Protein AF-A0A9D4IA12-F1 (afdb_monomer)

Radius of gyration: 14.04 Å; Cα contacts (8 Å, |Δi|>4): 51; chains: 1; bounding box: 37×28×30 Å

Organism: Dreissena polymorpha (NCBI:txid45954)

Nearest PDB structures (foldseek):
  7kdc-assembly2_D  TM=3.324E-01  e=2.545E+00  Mus musculus
  5n8n-assembly1_A  TM=3.720E-01  e=3.811E+00  Pseudomonas aeruginosa
  7ane-assembly1_D  TM=4.523E-01  e=4.076E+00  Leishmania major
  5j7r-assembly3_B  TM=2.652E-01  e=6.104E+00  Clostridium perfringens

Sequence (53 aa):
MFIYRVFGLVARKQGSLSDNTCHLFCELDHTHPAGAIVNFLTNVIMGQSKVKS

Secondary structure (DSSP, 8-state):
-----EEEEEEEPTT-SS-EEEEEEE---TTS-HHHHHHHHHHHHS-------

Mean predicted aligned error: 8.31 Å

pLDDT: mean 77.85, std 13.84, range [40.81, 93.69]

Foldseek 3Di:
DDDWDKDWDWDADPPDPPDIDIDIDIDPDPVCDPVNVVVCCCCVVVVDPPPDD

Structure (mmCIF, N/CA/C/O backbone):
data_AF-A0A9D4IA12-F1
#
_entry.id   AF-A0A9D4IA12-F1
#
lo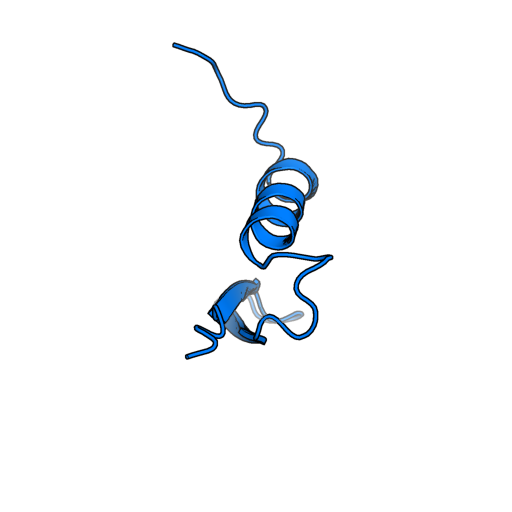op_
_atom_site.group_PDB
_atom_site.id
_atom_site.type_symbol
_atom_site.label_atom_id
_atom_site.label_alt_id
_atom_site.label_comp_id
_atom_site.label_asym_id
_atom_site.label_entity_id
_atom_site.label_seq_id
_atom_site.pdbx_PDB_ins_code
_atom_site.Cartn_x
_atom_site.Cartn_y
_atom_site.Cartn_z
_atom_site.occupancy
_atom_site.B_iso_or_equiv
_atom_site.auth_seq_id
_atom_site.auth_comp_id
_atom_site.auth_asym_id
_atom_site.auth_atom_id
_atom_site.pdbx_PDB_model_num
ATOM 1 N N . MET A 1 1 ? 11.525 -17.378 -14.176 1.00 47.97 1 MET A N 1
ATOM 2 C CA . MET A 1 1 ? 10.413 -17.459 -13.205 1.00 47.97 1 MET A CA 1
ATOM 3 C C . MET A 1 1 ? 10.234 -16.073 -12.613 1.00 47.97 1 MET A C 1
ATOM 5 O O . MET A 1 1 ? 11.035 -15.678 -11.778 1.00 47.97 1 MET A O 1
ATOM 9 N N . PHE A 1 2 ? 9.295 -15.286 -13.141 1.00 56.84 2 PHE A N 1
ATOM 10 C CA . PHE A 1 2 ? 9.053 -13.926 -12.653 1.00 56.84 2 PHE A CA 1
ATOM 11 C C . PHE A 1 2 ? 8.262 -14.017 -11.346 1.00 56.84 2 PHE A C 1
ATOM 13 O O . PHE A 1 2 ? 7.153 -14.547 -11.328 1.00 56.84 2 PHE A O 1
ATOM 20 N N . ILE A 1 3 ? 8.864 -13.582 -10.239 1.00 62.59 3 ILE A N 1
ATOM 21 C CA . ILE A 1 3 ? 8.177 -13.475 -8.950 1.00 62.59 3 ILE A CA 1
ATOM 22 C C . ILE A 1 3 ? 7.474 -12.120 -8.951 1.00 62.59 3 ILE A C 1
ATOM 24 O O . ILE A 1 3 ? 8.108 -11.100 -8.695 1.00 62.59 3 ILE A O 1
ATOM 28 N N . TYR A 1 4 ? 6.178 -12.105 -9.251 1.00 69.69 4 TYR A N 1
ATOM 29 C CA . TYR A 1 4 ? 5.368 -10.897 -9.118 1.00 69.69 4 TYR A CA 1
ATOM 30 C C . TYR A 1 4 ? 5.140 -10.609 -7.633 1.00 69.69 4 TYR A C 1
ATOM 32 O O . TYR A 1 4 ? 4.518 -11.400 -6.922 1.00 69.69 4 TYR A O 1
ATOM 40 N N . ARG A 1 5 ? 5.683 -9.492 -7.142 1.00 81.69 5 ARG A N 1
ATOM 41 C CA . ARG A 1 5 ? 5.497 -9.062 -5.753 1.00 81.69 5 ARG A CA 1
ATOM 42 C C . ARG A 1 5 ? 4.148 -8.369 -5.612 1.00 81.69 5 ARG A C 1
ATOM 44 O O . ARG A 1 5 ? 3.814 -7.480 -6.390 1.00 81.69 5 ARG A O 1
ATOM 51 N N . VAL A 1 6 ? 3.381 -8.777 -4.610 1.00 86.25 6 VAL A N 1
ATOM 52 C CA . VAL A 1 6 ? 2.101 -8.154 -4.255 1.00 86.25 6 VAL A CA 1
ATOM 53 C C . VAL A 1 6 ? 2.328 -7.238 -3.060 1.00 86.25 6 VAL A C 1
ATOM 55 O O . VAL A 1 6 ? 3.052 -7.592 -2.129 1.00 86.25 6 VAL A O 1
ATOM 58 N N . PHE A 1 7 ? 1.716 -6.062 -3.080 1.00 87.88 7 PHE A N 1
ATOM 59 C CA . PHE A 1 7 ? 1.713 -5.118 -1.967 1.00 87.88 7 PHE A CA 1
ATOM 60 C C . PHE A 1 7 ? 0.318 -4.524 -1.792 1.00 87.88 7 PHE A C 1
ATOM 62 O O . PHE A 1 7 ? -0.518 -4.596 -2.688 1.00 87.88 7 PHE A O 1
ATOM 69 N N . GLY A 1 8 ? 0.041 -3.943 -0.631 1.00 88.75 8 GLY A N 1
ATOM 70 C CA . GLY A 1 8 ? -1.266 -3.362 -0.371 1.00 88.75 8 GLY A CA 1
ATOM 71 C C . GLY A 1 8 ? -1.244 -2.311 0.720 1.00 88.75 8 GLY A C 1
ATOM 72 O O . GLY A 1 8 ? -0.305 -2.233 1.510 1.00 88.75 8 GLY A O 1
ATOM 73 N N . LEU A 1 9 ? -2.296 -1.502 0.738 1.00 89.06 9 LEU A N 1
ATOM 74 C CA . LEU A 1 9 ? -2.546 -0.479 1.745 1.00 89.06 9 LEU A CA 1
ATOM 75 C C . LEU A 1 9 ? -3.922 -0.696 2.363 1.00 89.06 9 LEU A C 1
ATOM 77 O O . LEU A 1 9 ? -4.848 -1.168 1.703 1.00 89.06 9 LEU A O 1
ATOM 81 N N . VAL A 1 10 ? -4.047 -0.344 3.635 1.00 90.00 10 VAL A N 1
ATOM 82 C CA . VAL A 1 10 ? -5.324 -0.339 4.343 1.00 90.00 10 VAL A CA 1
ATOM 83 C C . VAL A 1 10 ? -5.642 1.105 4.674 1.00 90.00 10 VAL A C 1
ATOM 85 O O . VAL A 1 10 ? -4.839 1.790 5.304 1.00 90.00 10 VAL A O 1
ATOM 88 N N . ALA A 1 11 ? -6.799 1.573 4.225 1.00 89.31 11 ALA A N 1
ATOM 89 C CA . ALA A 1 11 ? -7.256 2.932 4.456 1.00 89.31 11 ALA A CA 1
ATOM 90 C C . ALA A 1 11 ? -8.646 2.915 5.082 1.00 89.31 11 ALA A C 1
ATOM 92 O O . ALA A 1 11 ? -9.478 2.067 4.757 1.00 89.31 11 ALA A O 1
ATOM 93 N N . ARG A 1 12 ? -8.916 3.880 5.961 1.00 91.06 12 ARG A N 1
ATOM 94 C CA . ARG A 1 12 ? -10.263 4.068 6.495 1.00 91.06 12 ARG A CA 1
ATOM 95 C C . ARG A 1 12 ? -11.194 4.521 5.375 1.00 91.06 12 ARG A C 1
ATOM 97 O O . ARG A 1 12 ? -10.872 5.453 4.636 1.00 91.06 12 ARG A O 1
ATOM 104 N N . LYS A 1 13 ? -12.352 3.875 5.254 1.00 91.31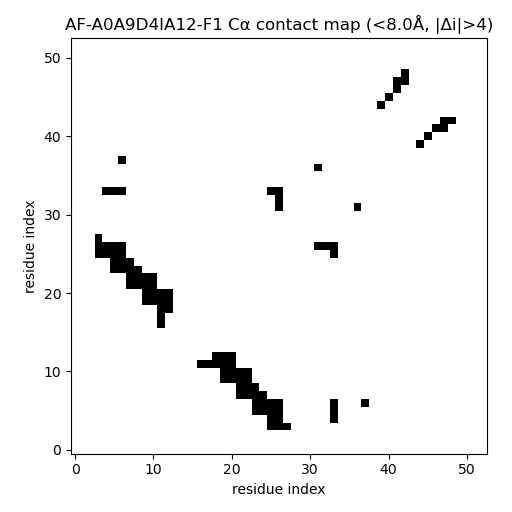 13 LYS A N 1
ATOM 105 C CA . LYS A 1 13 ? -13.354 4.222 4.247 1.00 91.31 13 LYS A CA 1
ATOM 106 C C . LYS A 1 13 ? -13.891 5.625 4.535 1.00 91.31 13 LYS A C 1
ATOM 108 O O . LYS A 1 13 ? -14.311 5.918 5.653 1.00 91.31 13 LYS A O 1
ATOM 113 N N . GLN A 1 14 ? -13.885 6.498 3.529 1.00 86.81 14 GLN A N 1
ATOM 114 C CA . GLN A 1 14 ? -14.387 7.863 3.684 1.00 86.81 14 GLN A CA 1
ATOM 115 C C . GLN A 1 14 ? -15.856 7.842 4.136 1.00 86.81 14 GLN A C 1
ATOM 117 O O . GLN A 1 14 ? -16.673 7.113 3.577 1.00 86.81 14 GLN A O 1
ATOM 122 N N . GLY A 1 15 ? -16.177 8.624 5.167 1.00 87.25 15 GLY A N 1
ATOM 123 C CA . GLY A 1 15 ? -17.520 8.666 5.754 1.00 87.25 15 GLY A CA 1
ATOM 124 C C . GLY A 1 15 ? -17.830 7.540 6.748 1.00 87.25 15 GLY A C 1
ATOM 125 O O . GLY A 1 15 ? -18.910 7.557 7.328 1.00 87.25 15 GLY A O 1
ATOM 126 N N . SER A 1 16 ? -16.903 6.605 6.994 1.00 84.00 16 SER A N 1
ATOM 127 C CA . SER A 1 16 ? -17.021 5.610 8.064 1.00 84.00 16 SER A CA 1
ATOM 128 C C . SER A 1 16 ? -16.006 5.865 9.178 1.00 84.00 16 SER A C 1
ATOM 130 O O . SER A 1 16 ? -14.851 6.217 8.930 1.00 84.00 16 SER A O 1
ATOM 132 N N . LEU A 1 17 ? -16.440 5.694 10.430 1.00 84.56 17 LEU A N 1
ATOM 133 C CA . LEU A 1 17 ? -15.572 5.832 11.602 1.00 84.56 17 LEU A CA 1
ATOM 134 C C . LEU A 1 17 ? -14.815 4.539 11.923 1.00 84.56 17 LEU A C 1
ATOM 136 O O . LEU A 1 17 ? -13.722 4.627 12.484 1.00 84.56 17 LEU A O 1
ATOM 140 N N . SER A 1 18 ? -15.360 3.385 11.529 1.00 91.69 18 SER A N 1
ATOM 141 C CA . SER A 1 18 ? -14.863 2.051 11.891 1.00 91.69 18 SER A CA 1
ATOM 142 C C . SER A 1 18 ? -14.496 1.163 10.702 1.00 91.69 18 SER A C 1
ATOM 144 O O . SER A 1 18 ? -13.746 0.206 10.888 1.00 91.69 18 SER A O 1
ATOM 146 N N . ASP A 1 19 ? -14.990 1.451 9.494 1.00 93.25 19 ASP A N 1
ATOM 147 C CA . ASP A 1 19 ? -14.743 0.581 8.342 1.00 93.25 19 ASP A CA 1
ATOM 148 C C . ASP A 1 19 ? -13.419 0.907 7.661 1.00 93.25 19 ASP A C 1
ATOM 150 O O . ASP A 1 19 ? -13.110 2.064 7.362 1.00 93.25 19 ASP A O 1
ATOM 154 N N . ASN A 1 20 ? -12.675 -0.142 7.330 1.00 93.50 20 ASN A N 1
ATOM 155 C CA . ASN A 1 20 ? -11.436 -0.054 6.574 1.00 93.50 20 ASN A CA 1
ATOM 156 C C . ASN A 1 20 ? -11.575 -0.794 5.242 1.00 93.50 20 ASN A C 1
ATOM 158 O O . ASN A 1 20 ? -12.269 -1.806 5.150 1.00 93.50 20 ASN A O 1
ATOM 162 N N . THR A 1 21 ? -10.872 -0.306 4.226 1.00 93.69 21 THR A N 1
ATOM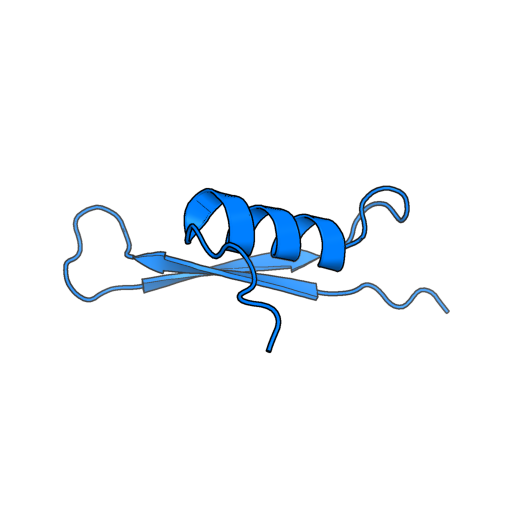 163 C CA . THR A 1 21 ? -10.769 -0.934 2.910 1.00 93.69 21 THR A CA 1
ATOM 164 C C . THR A 1 21 ? -9.314 -1.307 2.650 1.00 93.69 21 THR A C 1
ATOM 166 O O . THR A 1 21 ? -8.412 -0.486 2.825 1.00 93.69 21 THR A O 1
ATOM 169 N N . CYS A 1 22 ? -9.089 -2.539 2.198 1.00 93.25 22 CYS A N 1
ATOM 170 C CA . CYS A 1 22 ? -7.782 -3.021 1.760 1.00 93.25 22 CYS A CA 1
ATOM 171 C C . CYS A 1 22 ? -7.659 -2.867 0.240 1.00 93.25 22 CYS A C 1
ATOM 173 O O . CYS A 1 22 ? -8.496 -3.382 -0.500 1.00 93.25 22 CYS A O 1
ATOM 175 N N . HIS A 1 23 ? -6.631 -2.168 -0.233 1.00 90.44 23 HIS A N 1
ATOM 176 C CA . HIS A 1 23 ? -6.334 -2.002 -1.655 1.00 90.44 23 HIS A CA 1
ATOM 177 C C . HIS A 1 23 ? -5.074 -2.815 -1.963 1.00 90.44 23 HIS A C 1
ATOM 179 O O . HIS A 1 23 ? -4.014 -2.537 -1.401 1.00 90.44 23 HIS A O 1
ATOM 185 N N . LEU A 1 24 ? -5.199 -3.834 -2.814 1.00 90.81 24 LEU A N 1
ATOM 186 C CA . LEU A 1 24 ? -4.109 -4.734 -3.194 1.00 90.81 24 LEU A CA 1
ATOM 187 C C . LEU A 1 24 ? -3.620 -4.406 -4.606 1.00 90.81 24 LEU A C 1
ATOM 189 O O . LEU A 1 24 ? -4.419 -4.130 -5.498 1.00 90.81 24 LEU A O 1
ATOM 193 N N . PHE A 1 25 ? -2.309 -4.480 -4.804 1.00 88.19 25 PHE A N 1
ATOM 194 C CA . PHE A 1 25 ? -1.615 -4.155 -6.043 1.00 88.19 25 PHE A CA 1
ATOM 195 C C . PHE A 1 25 ? -0.559 -5.220 -6.341 1.00 88.19 25 PHE A C 1
ATOM 197 O O . PHE A 1 25 ? 0.033 -5.800 -5.429 1.00 88.19 25 PHE A O 1
ATOM 204 N N . CYS A 1 26 ? -0.288 -5.459 -7.619 1.00 87.12 26 CYS A N 1
ATOM 205 C CA . CYS A 1 26 ? 0.826 -6.285 -8.068 1.00 87.12 26 CYS A CA 1
ATOM 206 C C . CYS A 1 26 ? 1.885 -5.422 -8.760 1.00 87.12 26 CYS A C 1
ATOM 208 O O . CYS A 1 26 ? 1.582 -4.405 -9.383 1.00 87.12 26 CYS A O 1
ATOM 210 N N . GLU A 1 27 ? 3.141 -5.831 -8.635 1.00 84.12 27 GLU A N 1
ATOM 211 C CA . GLU A 1 27 ? 4.251 -5.251 -9.383 1.00 84.12 27 GLU A CA 1
ATOM 212 C C . GLU A 1 27 ? 4.042 -5.502 -10.885 1.00 84.12 27 GLU A C 1
ATOM 214 O O . GLU A 1 27 ? 4.033 -6.650 -11.325 1.00 84.12 27 GLU A O 1
ATOM 219 N N . LEU A 1 28 ? 3.822 -4.432 -11.656 1.00 80.12 28 LEU A N 1
ATOM 220 C CA . LEU A 1 28 ? 3.580 -4.499 -13.104 1.00 80.12 28 LEU A CA 1
ATOM 221 C C . LEU A 1 28 ? 4.863 -4.289 -13.922 1.00 80.12 28 LEU A C 1
ATOM 223 O O . LEU A 1 28 ? 5.028 -4.904 -14.971 1.00 80.12 28 LEU A O 1
ATOM 227 N N . ASP A 1 29 ? 5.764 -3.432 -13.438 1.00 79.31 29 ASP A 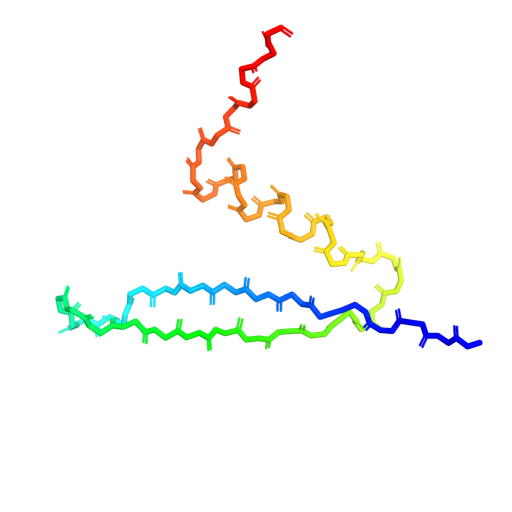N 1
ATOM 228 C CA . ASP A 1 29 ? 7.022 -3.085 -14.097 1.00 79.31 29 ASP A CA 1
ATOM 229 C C . ASP A 1 29 ? 8.186 -3.199 -13.105 1.00 79.31 29 ASP A C 1
ATOM 231 O O . ASP A 1 29 ? 8.146 -2.640 -12.008 1.00 79.31 29 ASP A O 1
ATOM 235 N N . HIS A 1 30 ? 9.246 -3.897 -13.514 1.00 72.31 30 HIS A N 1
ATOM 236 C CA . HIS A 1 30 ? 10.464 -4.081 -12.729 1.00 72.31 30 HIS A CA 1
ATOM 237 C C . HIS A 1 30 ? 11.250 -2.779 -12.507 1.00 72.31 30 HIS A C 1
ATOM 239 O O . HIS A 1 30 ? 12.091 -2.733 -11.608 1.00 72.31 30 HIS A O 1
ATOM 245 N N . THR A 1 31 ? 11.002 -1.718 -13.2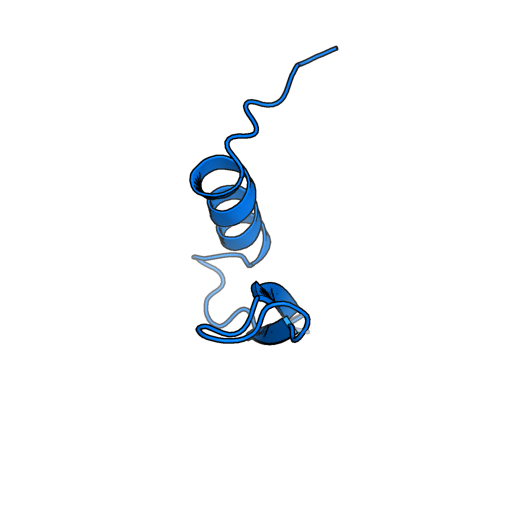87 1.00 81.00 31 THR A N 1
ATOM 246 C CA . THR A 1 31 ? 11.587 -0.391 -13.016 1.00 81.00 31 THR A CA 1
ATOM 247 C C . THR A 1 31 ? 10.998 0.254 -11.759 1.00 81.00 31 THR A C 1
ATOM 249 O O . THR A 1 31 ? 11.665 1.060 -11.107 1.00 81.00 31 THR A O 1
ATOM 252 N N . HIS A 1 32 ? 9.783 -0.147 -11.367 1.00 74.69 32 HIS A N 1
ATOM 253 C CA . HIS A 1 32 ? 9.041 0.374 -10.222 1.00 74.69 32 HIS A CA 1
ATOM 254 C C . HIS A 1 32 ? 8.722 -0.753 -9.228 1.00 74.69 32 HIS A C 1
ATOM 256 O O . HIS A 1 32 ? 7.572 -1.190 -9.116 1.00 74.69 32 HIS A O 1
ATOM 262 N N . PRO A 1 33 ? 9.727 -1.232 -8.474 1.00 81.19 33 PRO A N 1
ATOM 263 C CA . PRO A 1 33 ? 9.538 -2.354 -7.571 1.00 81.19 33 PRO A CA 1
ATOM 264 C C . PRO A 1 33 ? 8.533 -2.008 -6.472 1.00 81.19 33 PRO A C 1
ATOM 266 O O . PRO A 1 33 ? 8.551 -0.907 -5.908 1.00 81.19 33 PRO A O 1
ATOM 269 N N . ALA A 1 34 ? 7.725 -2.992 -6.077 1.00 82.12 34 ALA A N 1
ATOM 270 C CA . ALA A 1 34 ? 6.715 -2.853 -5.027 1.00 82.12 34 ALA A CA 1
ATOM 271 C C . ALA A 1 34 ? 7.280 -2.234 -3.732 1.00 82.12 34 ALA A C 1
ATOM 273 O O . ALA A 1 34 ? 6.638 -1.407 -3.086 1.00 82.12 34 ALA A O 1
ATOM 274 N N . GLY A 1 35 ? 8.523 -2.581 -3.377 1.00 80.56 35 GLY A N 1
ATOM 275 C CA . GLY A 1 35 ? 9.202 -2.051 -2.192 1.00 80.56 35 GLY A CA 1
ATOM 276 C C . GLY A 1 35 ? 9.464 -0.540 -2.236 1.00 80.56 35 GLY A C 1
ATOM 277 O O . GLY A 1 35 ? 9.379 0.115 -1.198 1.00 80.56 35 GLY A O 1
ATOM 278 N N . ALA A 1 36 ? 9.735 0.033 -3.414 1.00 82.06 36 ALA A N 1
ATOM 279 C CA . ALA A 1 36 ? 9.914 1.479 -3.563 1.00 82.06 36 ALA A CA 1
ATOM 280 C C . ALA A 1 36 ? 8.584 2.222 -3.368 1.00 82.06 36 ALA A C 1
ATOM 282 O O . ALA A 1 36 ? 8.549 3.240 -2.676 1.00 82.06 36 ALA A O 1
ATOM 283 N N . ILE A 1 37 ? 7.490 1.664 -3.898 1.00 82.12 37 I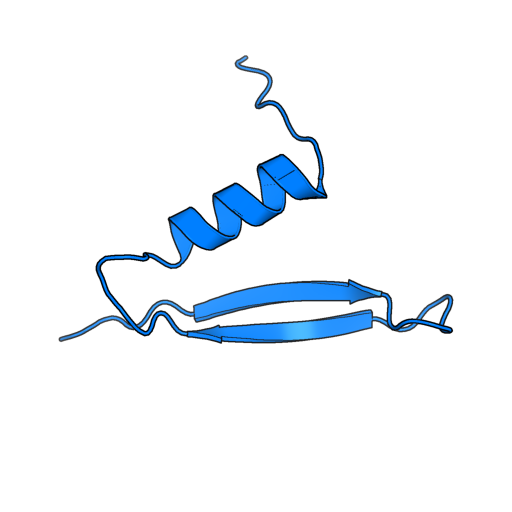LE A N 1
ATOM 284 C CA . ILE A 1 37 ? 6.134 2.209 -3.747 1.00 82.12 37 ILE A CA 1
ATOM 285 C C . ILE A 1 37 ? 5.710 2.183 -2.273 1.00 82.12 37 ILE A C 1
ATOM 287 O O . ILE A 1 37 ? 5.277 3.200 -1.737 1.00 82.12 37 ILE A O 1
ATOM 291 N N . VAL A 1 38 ? 5.902 1.056 -1.581 1.00 81.38 38 VAL A N 1
ATOM 292 C CA . VAL A 1 38 ? 5.581 0.939 -0.148 1.00 81.38 38 VAL A CA 1
ATOM 293 C C . VAL A 1 38 ? 6.423 1.903 0.689 1.00 81.38 38 VAL A C 1
ATOM 295 O O . VAL A 1 38 ? 5.886 2.588 1.5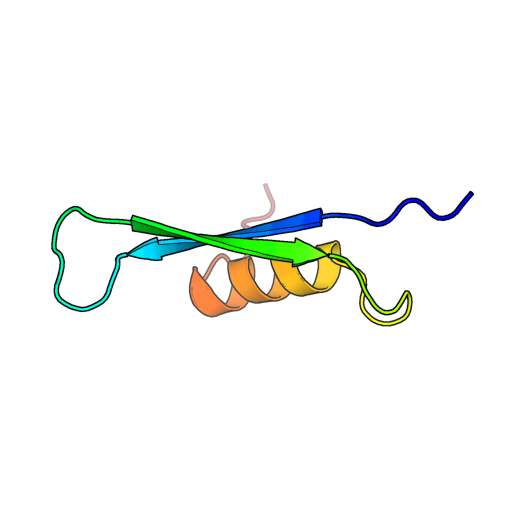53 1.00 81.38 38 VAL A O 1
ATOM 298 N N . ASN A 1 39 ? 7.727 2.015 0.421 1.00 82.69 39 ASN A N 1
ATOM 299 C CA . ASN A 1 39 ? 8.601 2.938 1.147 1.00 82.69 39 ASN A CA 1
ATOM 300 C C . ASN A 1 39 ? 8.195 4.407 0.936 1.00 82.69 39 ASN A C 1
ATOM 302 O O . ASN A 1 39 ? 8.239 5.195 1.879 1.00 82.69 39 ASN A O 1
ATOM 306 N N . PHE A 1 40 ? 7.766 4.776 -0.273 1.00 80.00 40 PHE A N 1
ATOM 307 C CA . PHE A 1 40 ? 7.206 6.099 -0.540 1.00 80.00 40 PHE A CA 1
ATOM 308 C C . PHE A 1 40 ? 5.931 6.344 0.278 1.00 80.00 40 PHE A C 1
ATOM 310 O O . PHE A 1 40 ? 5.862 7.338 0.998 1.00 80.00 40 PHE A O 1
ATOM 317 N N . LEU A 1 41 ? 4.961 5.422 0.241 1.00 80.44 41 LEU A N 1
ATOM 318 C CA . LEU A 1 41 ? 3.707 5.553 0.994 1.00 80.44 41 LEU A CA 1
ATOM 319 C C . LEU A 1 41 ? 3.963 5.662 2.505 1.00 80.44 41 LEU A C 1
ATOM 321 O O . LEU A 1 41 ? 3.438 6.565 3.151 1.00 80.44 41 LEU A O 1
ATOM 325 N N . THR A 1 42 ? 4.816 4.810 3.070 1.00 78.88 42 THR A N 1
ATOM 326 C CA . THR A 1 42 ? 5.141 4.826 4.505 1.00 78.88 42 THR A CA 1
ATOM 327 C C . THR A 1 42 ? 5.825 6.128 4.923 1.00 78.88 42 THR A C 1
ATOM 329 O O . THR A 1 42 ? 5.439 6.733 5.921 1.00 78.88 42 THR A O 1
ATOM 332 N N . ASN A 1 43 ? 6.814 6.604 4.164 1.00 74.31 43 ASN A N 1
ATOM 333 C CA . ASN A 1 43 ? 7.603 7.765 4.584 1.00 74.31 43 ASN A CA 1
ATOM 334 C C . ASN A 1 43 ? 6.892 9.098 4.306 1.00 74.31 43 ASN A C 1
ATOM 336 O O . ASN A 1 43 ? 7.058 10.040 5.075 1.00 74.31 43 ASN A O 1
ATOM 340 N N . VAL A 1 44 ? 6.097 9.185 3.234 1.00 69.44 44 VAL A N 1
ATOM 341 C CA . VAL A 1 44 ? 5.411 10.427 2.837 1.00 69.44 44 VAL A CA 1
ATOM 342 C C . VAL A 1 44 ? 4.045 10.560 3.504 1.00 69.44 44 VAL A C 1
ATOM 344 O O . VAL A 1 44 ? 3.700 11.651 3.947 1.00 69.44 44 VAL A O 1
ATOM 347 N N . ILE A 1 45 ? 3.275 9.472 3.613 1.00 71.94 45 ILE A N 1
ATOM 348 C CA . ILE A 1 45 ? 1.913 9.523 4.173 1.00 71.94 45 ILE A CA 1
ATOM 349 C C . ILE A 1 45 ? 1.932 9.356 5.694 1.00 71.94 45 ILE A C 1
ATOM 351 O O . ILE A 1 45 ? 1.167 10.027 6.380 1.00 71.94 45 ILE A O 1
ATOM 355 N N . MET A 1 46 ? 2.806 8.500 6.241 1.00 68.69 46 MET A N 1
ATOM 356 C CA . MET A 1 46 ? 2.885 8.285 7.696 1.00 68.69 46 MET A CA 1
ATOM 357 C C . MET A 1 46 ? 3.972 9.114 8.392 1.00 68.69 46 MET A C 1
ATOM 359 O O . MET A 1 46 ? 4.132 9.000 9.605 1.00 68.69 46 MET A O 1
ATOM 363 N N . GLY A 1 47 ? 4.711 9.953 7.655 1.00 61.97 47 GLY A N 1
ATOM 364 C CA . GLY A 1 47 ? 5.675 10.900 8.227 1.00 61.97 47 GLY A CA 1
ATOM 365 C C . GLY A 1 47 ? 6.823 10.251 9.008 1.00 61.97 47 GLY A C 1
ATOM 366 O O . GLY A 1 47 ? 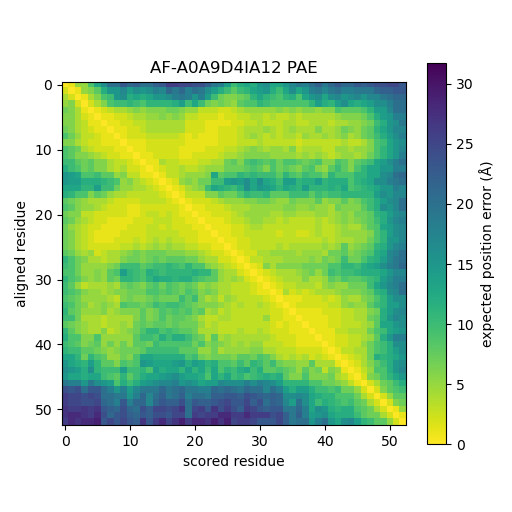7.408 10.891 9.879 1.00 61.97 47 GLY A O 1
ATOM 367 N N . GLN A 1 48 ? 7.150 8.984 8.737 1.00 55.84 48 GLN A N 1
ATOM 368 C CA . GLN A 1 48 ? 8.248 8.306 9.419 1.00 55.84 48 GLN A CA 1
ATOM 369 C C . GLN A 1 48 ? 9.591 8.680 8.783 1.00 55.84 48 GLN A C 1
ATOM 371 O O . GLN A 1 48 ? 10.073 8.036 7.852 1.00 55.84 48 GLN A O 1
ATOM 376 N N . SER A 1 49 ? 10.256 9.698 9.324 1.00 53.44 49 SER A N 1
ATOM 377 C CA . SER A 1 49 ? 11.713 9.782 9.252 1.00 53.44 49 SER A CA 1
ATOM 378 C C . SER A 1 49 ? 12.272 8.629 10.086 1.00 53.44 49 SER A C 1
ATOM 380 O O . SER A 1 49 ? 12.120 8.612 11.304 1.00 53.44 49 SER A O 1
ATOM 382 N N . LYS A 1 50 ? 12.882 7.625 9.439 1.00 54.25 50 LYS A N 1
ATOM 383 C CA . LYS A 1 50 ? 13.585 6.532 10.133 1.00 54.25 50 LYS A CA 1
ATOM 384 C C . LYS A 1 50 ? 14.506 7.120 11.211 1.00 54.25 50 LYS A C 1
ATOM 386 O O . LYS A 1 50 ? 15.558 7.668 10.879 1.00 54.25 50 LYS A O 1
ATOM 391 N N . VAL A 1 51 ? 14.133 6.984 12.484 1.00 50.81 51 VAL A N 1
ATOM 392 C CA . VAL A 1 51 ? 15.051 7.200 13.604 1.00 50.81 51 VAL A CA 1
ATOM 393 C C . VAL A 1 51 ? 16.084 6.083 13.504 1.00 50.81 51 VAL A C 1
ATOM 395 O O . VAL A 1 51 ? 15.774 4.915 13.731 1.00 50.81 51 VAL A O 1
ATOM 398 N N . LYS A 1 52 ? 17.292 6.431 13.053 1.00 44.50 52 LYS A N 1
ATOM 399 C CA . LYS A 1 52 ? 18.451 5.542 13.122 1.00 44.50 52 LYS A CA 1
ATOM 400 C C . LYS A 1 52 ? 18.810 5.407 14.602 1.00 44.50 52 LYS A C 1
ATOM 402 O O . LYS A 1 52 ? 19.202 6.404 15.204 1.00 44.50 52 LYS A O 1
ATOM 407 N N . SER A 1 53 ? 18.615 4.216 15.165 1.00 40.81 53 SER A N 1
ATOM 408 C CA . SER A 1 53 ? 19.284 3.820 16.407 1.00 40.81 53 SER A CA 1
ATOM 409 C C . SER A 1 53 ? 20.664 3.262 16.104 1.00 40.81 53 SER A C 1
ATOM 411 O O . SER A 1 53 ? 20.863 2.770 14.969 1.00 40.81 53 SER A O 1
#

InterPro domains:
  IPR011993 PH-like domain superfamily [G3DSA:2.30.2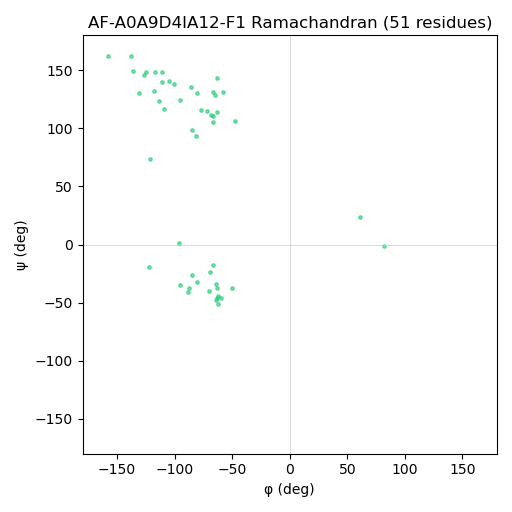9.30] (3-53)
  IPR013625 Tensin/EPS8 phosphotyrosine-binding domain [PF08416] (5-50)
  IPR051484 Tensin Phosphatase [PTHR45734] (5-50)

Solvent-accessible surface area (backbone atoms only — not comparable to full-atom values): 3517 Å² total; per-residue (Å²): 135,86,80,72,47,73,48,69,51,77,44,70,37,86,97,45,95,81,49,69,45,78,48,78,46,67,45,86,46,84,91,58,44,51,68,60,55,51,52,48,49,47,38,69,74,68,63,52,74,81,81,81,127